Protein AF-A0AAQ0KDY4-F1 (afdb_monomer_lite)

Secondary structure (DSSP, 8-state):
--------------SPPP-TT-----------HHHHHHHHHHHHHTTS--HHHHHHHHHTSPTTPPPHHHHHHHHHHHHHHHHHHHHHHHHHHHHHHHHHTT---TTHHHHHHHHHHHHHHHHHHHHHHHHT-

Structure (mmCIF, N/CA/C/O backbone):
data_AF-A0AAQ0KDY4-F1
#
_entry.id   AF-A0AAQ0KDY4-F1
#
loop_
_atom_site.group_PDB
_atom_site.id
_atom_site.type_symbol
_atom_site.label_atom_id
_atom_site.label_alt_id
_atom_site.label_comp_id
_atom_site.label_asym_id
_atom_site.label_entity_id
_atom_site.label_seq_id
_atom_site.pdbx_PDB_ins_code
_atom_site.Cartn_x
_atom_site.Cartn_y
_atom_site.Cartn_z
_atom_site.occupancy
_atom_site.B_iso_or_equiv
_atom_site.auth_seq_id
_atom_site.auth_comp_id
_atom_site.auth_asym_id
_atom_site.auth_atom_id
_atom_site.pdbx_PDB_model_num
ATOM 1 N N . MET A 1 1 ? -27.744 -21.473 12.958 1.00 36.38 1 MET A N 1
ATOM 2 C CA . MET A 1 1 ? -27.207 -21.643 11.593 1.00 36.38 1 MET A CA 1
ATOM 3 C C . MET A 1 1 ? -26.246 -20.492 11.367 1.00 36.38 1 MET A C 1
ATOM 5 O O . MET A 1 1 ? -26.696 -19.362 11.273 1.00 36.38 1 MET A O 1
ATOM 9 N N . SER A 1 2 ? -24.944 -20.757 11.456 1.00 34.50 2 SER A N 1
ATOM 10 C CA . SER A 1 2 ? -23.903 -19.725 11.433 1.00 34.50 2 SER A CA 1
ATOM 11 C C . SER A 1 2 ? -23.290 -19.679 10.039 1.00 34.50 2 SER A C 1
ATOM 13 O O . SER A 1 2 ? -22.547 -20.585 9.668 1.00 34.50 2 SER A O 1
ATOM 15 N N . GLU A 1 3 ? -23.622 -18.655 9.259 1.00 33.97 3 GLU A N 1
ATOM 16 C CA . GLU A 1 3 ? -22.992 -18.415 7.962 1.00 33.97 3 GLU A CA 1
ATOM 17 C C . GLU A 1 3 ? -21.601 -17.810 8.171 1.00 33.97 3 GLU A C 1
ATOM 19 O O . GLU A 1 3 ? -21.436 -16.664 8.588 1.00 33.97 3 GLU A O 1
ATOM 24 N N . GLN A 1 4 ? -20.574 -18.613 7.897 1.00 37.88 4 GLN A N 1
ATOM 25 C CA . GLN A 1 4 ? -19.207 -18.132 7.752 1.00 37.88 4 GLN A CA 1
ATOM 26 C C . GLN A 1 4 ? -19.095 -17.386 6.421 1.00 37.88 4 GLN A C 1
ATOM 28 O O . GLN A 1 4 ? -19.112 -17.990 5.349 1.00 37.88 4 GLN A O 1
ATOM 33 N N . VAL A 1 5 ? -18.957 -16.063 6.494 1.00 37.75 5 VAL A N 1
ATOM 34 C CA . VAL A 1 5 ? -18.610 -15.224 5.345 1.00 37.75 5 VAL A CA 1
ATOM 35 C C . VAL A 1 5 ? -17.193 -15.593 4.911 1.00 37.75 5 VAL A C 1
ATOM 37 O O . VAL A 1 5 ? -16.207 -15.258 5.571 1.00 37.75 5 VAL A O 1
ATOM 40 N N . GLY A 1 6 ? -17.100 -16.340 3.811 1.00 34.78 6 GLY A N 1
ATOM 41 C CA . GLY A 1 6 ? -15.840 -16.769 3.222 1.00 34.78 6 GLY A CA 1
ATOM 42 C C . GLY A 1 6 ? -14.946 -15.571 2.918 1.00 34.78 6 GLY A C 1
ATOM 43 O O . GLY A 1 6 ? -15.288 -14.697 2.121 1.00 34.78 6 GLY A O 1
ATOM 44 N N . THR A 1 7 ? -13.773 -15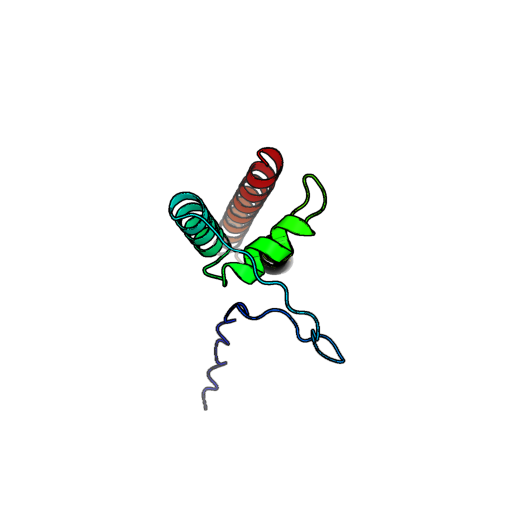.535 3.545 1.00 39.91 7 THR A N 1
ATOM 45 C CA . THR A 1 7 ? -12.732 -14.563 3.228 1.00 39.91 7 THR A CA 1
ATOM 46 C C . THR A 1 7 ? -12.174 -14.898 1.848 1.00 39.91 7 THR A C 1
ATOM 48 O O . THR A 1 7 ? -11.309 -15.759 1.680 1.00 39.91 7 THR A O 1
ATOM 51 N N . ALA A 1 8 ? -12.696 -14.234 0.816 1.00 43.38 8 ALA A N 1
ATOM 52 C CA . ALA A 1 8 ? -12.116 -14.289 -0.515 1.00 43.38 8 ALA A CA 1
ATOM 53 C C . ALA A 1 8 ? -10.707 -13.685 -0.442 1.00 43.38 8 ALA A C 1
ATOM 55 O O . ALA A 1 8 ? -10.518 -12.471 -0.532 1.00 43.38 8 ALA A O 1
ATOM 56 N N . ARG A 1 9 ? -9.698 -14.540 -0.241 1.00 45.88 9 ARG A N 1
ATOM 57 C CA . ARG A 1 9 ? -8.293 -14.190 -0.443 1.00 45.88 9 ARG A CA 1
ATOM 58 C C . ARG A 1 9 ? -8.176 -13.694 -1.877 1.00 45.88 9 ARG A C 1
ATOM 60 O O . ARG A 1 9 ? -8.203 -14.492 -2.814 1.00 45.88 9 ARG A O 1
ATOM 67 N N . SER A 1 10 ? -8.076 -12.378 -2.042 1.00 46.34 10 SER A N 1
ATOM 68 C CA . SER A 1 10 ? -7.715 -11.742 -3.302 1.00 46.34 10 SER A CA 1
ATOM 69 C C . SER A 1 10 ? -6.353 -12.293 -3.715 1.00 46.34 10 SER A C 1
ATOM 71 O O . SER A 1 10 ? -5.309 -11.826 -3.265 1.00 46.34 10 SER A O 1
ATOM 73 N N . ARG A 1 11 ? -6.348 -13.356 -4.526 1.00 53.03 11 ARG A N 1
ATOM 74 C CA . ARG A 1 11 ? -5.164 -13.745 -5.284 1.00 53.03 11 ARG A CA 1
ATOM 75 C C . ARG A 1 11 ? -4.958 -12.605 -6.264 1.00 53.03 11 ARG A C 1
ATOM 77 O O . ARG A 1 11 ? -5.638 -12.559 -7.289 1.00 53.03 11 ARG A O 1
ATOM 84 N N . SER A 1 12 ? -4.073 -11.672 -5.915 1.00 56.22 12 SER A N 1
ATOM 85 C CA . SER A 1 12 ? -3.600 -10.635 -6.825 1.00 56.22 12 SER A CA 1
ATOM 86 C C . SER A 1 12 ? -3.305 -11.307 -8.165 1.00 56.22 12 SER A C 1
ATOM 88 O O . SER A 1 12 ? -2.555 -12.285 -8.266 1.00 56.22 12 SER A O 1
ATOM 90 N N . ARG A 1 13 ? -4.053 -10.903 -9.193 1.00 55.78 13 ARG A N 1
ATOM 91 C CA . ARG A 1 13 ? -4.073 -11.624 -10.461 1.00 55.78 13 ARG A CA 1
ATOM 92 C C . ARG A 1 13 ? -2.715 -11.401 -11.127 1.00 55.78 13 ARG A C 1
ATOM 94 O O . ARG A 1 13 ? -2.473 -10.367 -11.739 1.00 55.78 13 ARG A O 1
ATOM 101 N N . ARG A 1 14 ? -1.820 -12.389 -11.014 1.00 58.66 14 ARG A N 1
ATOM 102 C CA . ARG A 1 14 ? -0.488 -12.370 -11.654 1.00 58.66 14 ARG A CA 1
ATOM 103 C C . ARG A 1 14 ? -0.572 -12.277 -13.181 1.00 58.66 14 ARG A C 1
ATOM 105 O O . ARG A 1 14 ? 0.370 -11.841 -13.840 1.00 58.66 14 ARG A O 1
ATOM 112 N N . ARG A 1 15 ? -1.719 -12.650 -13.762 1.00 63.12 15 ARG A N 1
ATOM 113 C CA . ARG A 1 15 ? -2.002 -12.548 -15.198 1.00 63.12 15 ARG A CA 1
ATOM 114 C C . ARG A 1 15 ? -2.478 -11.136 -15.552 1.00 63.12 15 ARG A C 1
ATOM 116 O O . ARG A 1 15 ? -3.303 -10.575 -14.837 1.00 63.12 15 ARG A O 1
ATOM 123 N N . ARG A 1 16 ? -1.962 -10.576 -16.653 1.00 70.00 16 ARG A N 1
ATOM 124 C CA . ARG A 1 16 ? -2.435 -9.292 -17.200 1.00 70.00 16 ARG A CA 1
ATOM 125 C C . ARG A 1 16 ? -3.923 -9.365 -17.524 1.00 70.00 16 ARG A C 1
ATOM 127 O O . ARG A 1 16 ? -4.436 -10.448 -17.807 1.00 70.00 16 ARG A O 1
ATOM 134 N N . GLU A 1 17 ? -4.574 -8.208 -17.530 1.00 74.25 17 GLU A N 1
ATOM 135 C CA . GLU A 1 17 ? -5.938 -8.098 -18.036 1.00 74.25 17 GLU A CA 1
ATOM 136 C C . GLU A 1 17 ? -6.013 -8.574 -19.487 1.00 74.25 17 GLU A C 1
ATOM 138 O O . GLU A 1 17 ? -5.075 -8.396 -20.284 1.00 74.25 17 GLU A O 1
ATOM 143 N N . ASN A 1 18 ? -7.130 -9.234 -19.785 1.00 79.69 18 ASN A N 1
ATOM 144 C CA . ASN A 1 18 ? -7.459 -9.675 -21.127 1.00 79.69 18 ASN A CA 1
ATOM 145 C C . ASN A 1 18 ? -7.809 -8.445 -21.963 1.00 79.69 18 ASN A C 1
ATOM 147 O O . ASN A 1 18 ? -8.525 -7.563 -21.499 1.00 79.69 18 ASN A O 1
ATOM 151 N N . VAL A 1 19 ? -7.321 -8.413 -23.198 1.00 82.81 19 VAL A N 1
ATOM 152 C CA . VAL A 1 19 ? -7.650 -7.359 -24.160 1.00 82.81 19 VAL A CA 1
ATOM 153 C C . VAL A 1 19 ? -8.634 -7.950 -25.173 1.00 82.81 19 VAL A C 1
ATOM 155 O O . VAL A 1 19 ? -8.385 -9.071 -25.634 1.00 82.81 19 VAL A O 1
ATOM 158 N N . PRO A 1 20 ? -9.743 -7.263 -25.509 1.00 81.38 20 PRO A N 1
ATOM 159 C CA . PRO A 1 20 ? -10.621 -7.674 -26.603 1.00 81.38 20 PRO A CA 1
ATOM 160 C C . PRO A 1 20 ? -9.817 -7.874 -27.895 1.00 81.38 20 PRO A C 1
ATOM 162 O O . PRO A 1 20 ? -9.012 -7.022 -28.254 1.00 81.38 20 PRO A O 1
ATOM 165 N N . GLY A 1 21 ? -9.984 -9.019 -28.560 1.00 86.94 21 GLY A N 1
ATOM 166 C CA . GLY A 1 21 ? -9.177 -9.387 -29.736 1.00 86.94 21 GLY A CA 1
ATOM 167 C C . GLY A 1 21 ? -7.785 -9.967 -29.428 1.00 86.94 21 GLY A C 1
ATOM 168 O O . GLY A 1 21 ? -7.104 -10.429 -30.337 1.00 86.94 21 GLY A O 1
ATOM 169 N N . GLY A 1 22 ? -7.372 -10.027 -28.158 1.00 87.19 22 GLY A N 1
ATOM 170 C CA . GLY A 1 22 ? -6.104 -10.628 -27.741 1.00 87.19 22 GLY A CA 1
ATOM 171 C C . GLY A 1 22 ? -4.872 -9.767 -28.043 1.00 87.19 22 GLY A C 1
ATOM 172 O O . GLY A 1 22 ? -4.964 -8.570 -28.294 1.00 87.19 22 GLY A O 1
ATOM 173 N N . ARG A 1 23 ? -3.684 -10.378 -27.955 1.00 86.19 23 ARG A N 1
ATOM 174 C CA . ARG A 1 23 ? -2.401 -9.756 -28.326 1.00 86.19 23 ARG A CA 1
ATOM 175 C C . ARG A 1 23 ? -1.772 -10.600 -29.440 1.00 86.19 23 ARG A C 1
ATOM 177 O O . ARG A 1 23 ? -1.156 -11.609 -29.109 1.00 86.19 23 ARG A O 1
ATOM 184 N N . PRO A 1 24 ? -1.972 -10.250 -30.724 1.00 90.19 24 PRO A N 1
ATOM 185 C CA . PRO A 1 24 ? -1.538 -11.090 -31.844 1.00 90.19 24 PRO A CA 1
ATOM 186 C C . PRO A 1 24 ? -0.044 -10.958 -32.171 1.00 90.19 24 PRO A C 1
ATOM 188 O O . PRO A 1 24 ? 0.498 -11.795 -32.883 1.00 90.19 24 PRO A O 1
ATOM 191 N N . HIS A 1 25 ? 0.624 -9.911 -31.682 1.00 88.69 25 HIS A N 1
ATOM 192 C CA . HIS A 1 25 ? 2.028 -9.643 -31.989 1.00 88.69 25 HIS A CA 1
ATOM 193 C C . HIS A 1 25 ? 2.967 -10.325 -30.990 1.00 88.69 25 HIS A C 1
ATOM 195 O O . HIS A 1 25 ? 2.781 -10.211 -29.776 1.00 88.69 25 HIS A O 1
ATOM 201 N N . GLU A 1 26 ? 4.004 -10.980 -31.512 1.00 90.25 26 GLU A N 1
ATOM 202 C CA . GLU A 1 26 ? 5.066 -11.622 -30.740 1.00 90.25 26 GLU A CA 1
ATOM 203 C C . GLU A 1 26 ? 6.432 -11.065 -31.159 1.00 90.25 26 GLU A C 1
ATOM 205 O O . GLU A 1 26 ? 6.727 -10.922 -32.345 1.00 90.25 26 GLU A O 1
ATOM 210 N N . HIS A 1 27 ? 7.278 -10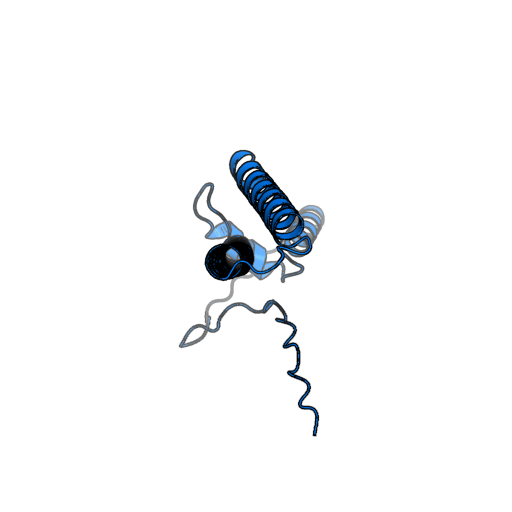.773 -30.170 1.00 88.69 27 HIS A N 1
ATOM 211 C CA . HIS A 1 27 ? 8.664 -10.362 -30.373 1.00 88.69 27 HIS A CA 1
ATOM 212 C C . HIS A 1 27 ? 9.581 -11.299 -29.589 1.00 88.69 27 HIS A C 1
ATOM 214 O O . HIS A 1 27 ? 9.346 -11.557 -28.408 1.00 88.69 27 HIS A O 1
ATOM 220 N N . ARG A 1 28 ? 10.646 -11.788 -30.233 1.00 93.12 28 ARG A N 1
ATOM 221 C CA . ARG A 1 28 ? 11.658 -12.636 -29.593 1.00 93.12 28 ARG A CA 1
ATOM 222 C C . ARG A 1 28 ? 12.853 -11.783 -29.174 1.00 93.12 28 ARG A C 1
ATOM 224 O O . ARG A 1 28 ? 13.512 -11.199 -30.028 1.00 93.12 28 ARG A O 1
ATOM 231 N N . VAL A 1 29 ? 13.143 -11.760 -27.877 1.00 90.50 29 VAL A N 1
ATOM 232 C CA . VAL A 1 29 ? 14.308 -11.079 -27.294 1.00 90.50 29 VAL A CA 1
ATOM 233 C C . VAL A 1 29 ? 15.313 -12.142 -26.860 1.00 90.50 29 VAL A C 1
ATOM 235 O O . VAL A 1 29 ? 14.929 -13.116 -26.216 1.00 90.50 29 VAL A O 1
ATOM 238 N N . LYS A 1 30 ? 16.579 -11.986 -27.252 1.00 94.12 30 LYS A N 1
ATOM 239 C CA . LYS A 1 30 ? 17.682 -12.841 -26.796 1.00 94.12 30 LYS A CA 1
ATOM 240 C C . LYS A 1 30 ? 18.453 -12.085 -25.723 1.00 94.12 30 LYS A C 1
ATOM 242 O O . LYS A 1 30 ? 18.748 -10.913 -25.930 1.00 94.12 30 LYS A O 1
ATOM 247 N N . LEU A 1 31 ? 18.751 -12.759 -24.621 1.00 94.31 31 LEU A N 1
ATOM 248 C CA . LEU A 1 31 ? 19.474 -12.213 -23.480 1.00 94.31 31 LEU A CA 1
ATOM 249 C C . LEU A 1 31 ? 20.755 -13.026 -23.289 1.00 94.31 31 LEU A C 1
ATOM 251 O O . LEU A 1 31 ? 20.766 -14.235 -23.532 1.00 94.31 31 LEU A O 1
ATOM 255 N N . SER A 1 32 ? 21.826 -12.352 -22.895 1.00 96.38 32 SER A N 1
ATOM 256 C CA . SER A 1 32 ? 22.993 -12.989 -22.287 1.00 96.38 32 SER A CA 1
ATOM 257 C C . SER A 1 32 ? 22.654 -13.507 -20.886 1.00 96.38 32 SER A C 1
ATOM 259 O O . SER A 1 32 ? 21.645 -13.112 -20.296 1.00 96.38 32 SER A O 1
ATOM 261 N N . ASP A 1 33 ? 23.513 -14.355 -20.322 1.00 96.94 33 ASP A N 1
ATOM 262 C CA . ASP A 1 33 ? 23.301 -14.926 -18.985 1.00 96.94 33 ASP A CA 1
ATOM 263 C C . ASP A 1 33 ? 23.172 -13.842 -17.898 1.00 96.94 33 ASP A C 1
ATOM 265 O O . ASP A 1 33 ? 22.335 -13.942 -16.997 1.00 96.94 33 ASP A O 1
ATOM 269 N N . GLU A 1 34 ? 23.958 -12.765 -18.002 1.00 95.38 34 GLU A N 1
ATOM 270 C CA . GLU A 1 34 ? 23.885 -11.635 -17.070 1.00 95.38 34 GLU A CA 1
ATOM 271 C C . GLU A 1 34 ? 22.561 -10.871 -17.185 1.00 95.38 34 GLU A C 1
ATOM 273 O O . GLU A 1 34 ? 21.974 -10.467 -16.178 1.00 95.38 34 GLU A O 1
ATOM 278 N N . GLU A 1 35 ? 22.079 -10.657 -18.408 1.00 94.06 35 GLU A N 1
ATOM 279 C CA . GLU A 1 35 ? 20.813 -9.966 -18.652 1.00 94.06 35 GLU A CA 1
ATOM 280 C C . GLU A 1 35 ? 19.618 -10.809 -18.200 1.00 94.06 35 GLU A C 1
ATOM 282 O O . GLU A 1 35 ? 18.680 -10.265 -17.615 1.00 94.06 35 GLU A O 1
ATOM 287 N N . GLU A 1 36 ? 19.670 -12.127 -18.404 1.00 94.50 36 GLU A N 1
ATOM 288 C CA . GLU A 1 36 ? 18.658 -13.070 -17.921 1.00 94.50 36 GLU A CA 1
ATOM 289 C C . GLU A 1 36 ? 18.573 -13.038 -16.390 1.00 94.50 36 GLU A C 1
ATOM 291 O O . GLU A 1 36 ? 17.482 -12.902 -15.833 1.00 94.50 36 GLU A O 1
ATOM 296 N N . ALA A 1 37 ? 19.714 -13.065 -15.693 1.00 94.62 37 ALA A N 1
ATOM 297 C CA . ALA A 1 37 ? 19.745 -12.968 -14.236 1.00 94.62 37 ALA A CA 1
ATOM 298 C C . ALA A 1 37 ? 19.107 -11.659 -13.736 1.00 94.62 37 ALA A C 1
ATOM 300 O O . ALA A 1 37 ? 18.267 -11.675 -12.831 1.00 94.62 37 ALA A O 1
ATOM 301 N N . ARG A 1 38 ? 19.435 -10.520 -14.363 1.00 92.88 38 ARG A N 1
ATOM 302 C CA . ARG A 1 38 ? 18.812 -9.225 -14.033 1.00 92.88 38 ARG A CA 1
ATOM 303 C C . ARG A 1 38 ? 17.309 -9.241 -14.303 1.00 92.88 38 ARG A C 1
ATOM 305 O O . ARG A 1 38 ? 16.530 -8.749 -13.488 1.00 92.88 38 ARG A O 1
ATOM 312 N N . ALA A 1 39 ? 16.884 -9.822 -15.422 1.00 91.56 39 ALA A N 1
ATOM 313 C CA . ALA A 1 39 ? 15.478 -9.932 -15.781 1.00 91.56 39 ALA A CA 1
ATOM 314 C C . ALA A 1 39 ? 14.687 -10.805 -14.794 1.00 91.56 39 ALA A C 1
ATOM 316 O O . ALA A 1 39 ? 13.565 -10.444 -14.430 1.00 91.56 39 ALA A O 1
ATOM 317 N N . MET A 1 40 ? 15.278 -11.903 -14.313 1.00 93.12 40 MET A N 1
ATOM 318 C CA . MET A 1 40 ? 14.698 -12.750 -13.267 1.00 93.12 40 MET A CA 1
ATOM 319 C C . MET A 1 40 ? 14.528 -12.000 -11.945 1.00 93.12 40 MET A C 1
ATOM 321 O O . MET A 1 40 ? 13.461 -12.081 -11.336 1.00 93.12 40 MET A O 1
ATOM 325 N N . VAL A 1 41 ? 15.539 -11.235 -11.520 1.00 92.25 41 VAL A N 1
ATOM 326 C CA . VAL A 1 41 ? 15.452 -10.419 -10.298 1.00 92.25 41 VAL A CA 1
ATOM 327 C C . VAL A 1 41 ? 14.325 -9.394 -10.422 1.00 92.25 41 VAL A C 1
ATOM 329 O O . VAL A 1 41 ? 13.428 -9.374 -9.581 1.00 92.25 41 VAL A O 1
ATOM 332 N N . MET A 1 42 ? 14.279 -8.632 -11.519 1.00 87.81 42 MET A N 1
ATOM 333 C CA . MET A 1 42 ? 13.212 -7.646 -11.736 1.00 87.81 42 MET A CA 1
ATOM 334 C C . MET A 1 42 ? 11.814 -8.287 -11.787 1.00 87.81 42 MET A C 1
ATOM 336 O O . MET A 1 42 ? 10.834 -7.711 -11.315 1.00 87.81 42 MET A O 1
ATOM 340 N N . ALA A 1 43 ? 11.701 -9.484 -12.367 1.00 88.75 43 ALA A N 1
ATOM 341 C CA . ALA A 1 43 ? 10.469 -10.268 -12.403 1.00 88.75 43 ALA A CA 1
ATOM 342 C C . ALA A 1 43 ? 9.997 -10.706 -11.013 1.00 88.75 43 ALA A C 1
ATOM 344 O O . ALA A 1 43 ? 8.796 -10.649 -10.719 1.00 88.75 43 ALA A O 1
ATOM 345 N N . GLN A 1 44 ? 10.937 -11.100 -10.157 1.00 88.31 44 GLN A N 1
ATOM 346 C CA . GLN A 1 44 ? 10.663 -11.467 -8.778 1.00 88.31 44 GLN A CA 1
ATOM 347 C C . GLN A 1 44 ? 10.234 -10.251 -7.947 1.00 88.31 44 GLN A C 1
ATOM 349 O O . GLN A 1 44 ? 9.220 -10.327 -7.252 1.00 88.31 44 GLN A O 1
ATOM 354 N N . GLU A 1 45 ? 10.944 -9.128 -8.072 1.00 84.12 45 GLU A N 1
ATOM 355 C CA . GLU A 1 45 ? 10.632 -7.863 -7.390 1.00 84.12 45 GLU A CA 1
ATOM 356 C C . GLU A 1 45 ? 9.253 -7.316 -7.777 1.00 84.12 45 GLU A C 1
ATOM 358 O O . GLU A 1 45 ? 8.510 -6.849 -6.920 1.00 84.12 45 GLU A O 1
ATOM 363 N N . ALA A 1 46 ? 8.846 -7.464 -9.042 1.00 80.56 46 ALA A N 1
ATOM 364 C CA . ALA A 1 46 ? 7.523 -7.067 -9.534 1.00 80.56 46 ALA A CA 1
ATOM 365 C C . ALA A 1 46 ? 6.385 -8.044 -9.142 1.00 80.56 46 ALA A C 1
ATOM 367 O O . ALA A 1 46 ? 5.377 -8.162 -9.848 1.00 80.56 46 ALA A O 1
ATOM 368 N N . GLY A 1 47 ? 6.541 -8.786 -8.041 1.00 81.94 47 GLY A N 1
ATOM 369 C CA . GLY A 1 47 ? 5.526 -9.698 -7.506 1.00 81.94 47 GLY A CA 1
ATOM 370 C C . GLY A 1 47 ? 5.536 -11.106 -8.114 1.00 81.94 47 GLY A C 1
ATOM 371 O O . GLY A 1 47 ? 4.498 -11.782 -8.134 1.00 81.94 47 GLY A O 1
ATOM 372 N N . GLY A 1 48 ? 6.687 -11.559 -8.620 1.00 84.12 48 GLY A N 1
ATOM 373 C CA . GLY A 1 48 ? 6.849 -12.891 -9.215 1.00 84.12 48 GLY A CA 1
ATOM 374 C C . GLY A 1 48 ? 6.062 -13.054 -10.516 1.00 84.12 48 GLY A C 1
ATOM 375 O O . GLY A 1 48 ? 5.329 -14.032 -10.703 1.00 84.12 48 GLY A O 1
ATOM 376 N N . VAL A 1 49 ? 6.143 -12.053 -11.393 1.00 85.06 49 VAL A N 1
ATOM 377 C CA . VAL A 1 4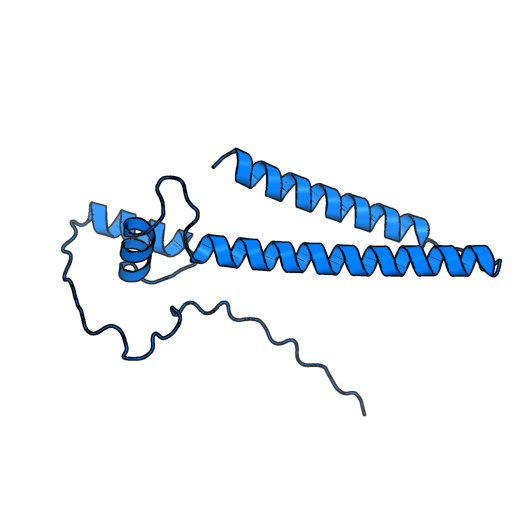9 ? 5.534 -12.085 -12.729 1.00 85.06 49 VAL A CA 1
ATOM 378 C C . VAL A 1 49 ? 6.507 -12.666 -13.761 1.00 85.06 49 VAL A C 1
ATOM 380 O O . VAL A 1 49 ? 7.668 -12.903 -13.479 1.00 85.06 49 VAL A O 1
ATOM 383 N N . THR A 1 50 ? 6.050 -12.926 -14.985 1.00 89.75 50 THR A N 1
ATOM 384 C CA . THR A 1 50 ? 6.927 -13.422 -16.062 1.00 89.75 50 THR A CA 1
ATOM 385 C C . THR A 1 50 ? 7.895 -12.337 -16.555 1.00 89.75 50 THR A C 1
ATOM 387 O O . THR A 1 50 ? 7.474 -11.187 -16.692 1.00 89.75 50 THR A O 1
ATOM 390 N N . ILE A 1 51 ? 9.110 -12.706 -16.975 1.00 90.31 51 ILE A N 1
ATOM 391 C CA . ILE A 1 51 ? 10.114 -11.783 -17.551 1.00 90.31 51 ILE A CA 1
ATOM 392 C C . ILE A 1 51 ? 9.536 -10.925 -18.686 1.00 90.31 51 ILE A C 1
ATOM 394 O O . ILE A 1 51 ? 9.593 -9.699 -18.627 1.00 90.31 51 ILE A O 1
ATOM 398 N N . ALA A 1 52 ? 8.864 -11.538 -19.668 1.00 89.12 52 ALA A N 1
ATOM 399 C CA . ALA A 1 52 ? 8.251 -10.814 -20.789 1.00 89.12 52 ALA A CA 1
ATOM 400 C C . ALA A 1 52 ? 7.256 -9.727 -20.336 1.00 89.12 52 ALA A C 1
ATOM 402 O O . ALA A 1 52 ? 7.110 -8.679 -20.966 1.00 89.12 52 ALA A O 1
ATOM 403 N N . ARG A 1 53 ? 6.576 -9.955 -19.207 1.00 86.31 53 ARG A N 1
ATOM 404 C CA . ARG A 1 53 ? 5.664 -8.974 -18.621 1.00 86.31 53 ARG A CA 1
ATOM 405 C C . ARG A 1 53 ? 6.422 -7.805 -18.004 1.00 86.31 53 ARG A C 1
ATOM 407 O O . ARG A 1 53 ? 5.968 -6.680 -18.184 1.00 86.31 53 ARG A O 1
ATOM 414 N N . VAL A 1 54 ? 7.524 -8.047 -17.303 1.00 88.19 54 VAL A N 1
ATOM 415 C CA . VAL A 1 54 ? 8.347 -6.956 -16.769 1.00 88.19 54 VAL A CA 1
ATOM 416 C C . VAL A 1 54 ? 8.949 -6.139 -17.895 1.00 88.19 54 VAL A C 1
ATOM 418 O O . VAL A 1 54 ? 8.817 -4.924 -17.867 1.00 88.19 54 VAL A O 1
ATOM 421 N N . LEU A 1 55 ? 9.506 -6.784 -18.922 1.00 88.25 55 LEU A N 1
ATOM 422 C CA . LEU A 1 55 ? 10.094 -6.083 -20.066 1.00 88.25 55 LEU A CA 1
ATOM 423 C C . LEU A 1 55 ? 9.082 -5.149 -20.735 1.00 88.25 55 LEU A C 1
ATOM 425 O O . LEU A 1 55 ? 9.358 -3.971 -20.926 1.00 88.25 55 LEU A O 1
ATOM 429 N N . VAL A 1 56 ? 7.873 -5.642 -21.014 1.00 87.19 56 VAL A N 1
ATOM 430 C CA . VAL A 1 56 ? 6.822 -4.810 -21.614 1.00 87.19 56 VAL A CA 1
ATOM 431 C C . VAL A 1 56 ? 6.303 -3.749 -20.630 1.00 87.19 56 VAL A C 1
ATOM 433 O O . VAL A 1 56 ? 5.997 -2.644 -21.051 1.00 87.19 56 VAL A O 1
ATOM 436 N N . GLU A 1 57 ? 6.187 -4.037 -19.329 1.00 85.38 57 GLU A N 1
ATOM 437 C CA . GLU A 1 57 ? 5.778 -3.011 -18.347 1.00 85.38 57 GLU A CA 1
ATOM 438 C C . GLU A 1 57 ? 6.816 -1.896 -18.204 1.00 85.38 57 GLU A C 1
ATOM 440 O O . GLU A 1 57 ? 6.422 -0.743 -18.102 1.00 85.38 57 GLU A O 1
ATOM 445 N N . ARG A 1 58 ? 8.111 -2.224 -18.233 1.00 83.12 58 ARG A N 1
ATOM 446 C CA . ARG A 1 58 ? 9.213 -1.260 -18.148 1.00 83.12 58 ARG A CA 1
ATOM 447 C C . ARG A 1 58 ? 9.376 -0.459 -19.440 1.00 83.12 58 ARG A C 1
ATOM 449 O O . ARG A 1 58 ? 9.564 0.744 -19.365 1.00 83.12 58 ARG A O 1
ATOM 456 N N . ALA A 1 59 ? 9.247 -1.096 -20.605 1.00 84.19 59 ALA A N 1
ATOM 457 C CA . ALA A 1 59 ? 9.370 -0.428 -21.904 1.00 84.19 59 ALA A CA 1
ATOM 458 C C . ALA A 1 59 ? 8.252 0.593 -22.177 1.00 84.19 59 ALA A C 1
ATOM 460 O O . ALA A 1 59 ? 8.463 1.549 -22.914 1.00 84.19 59 ALA A O 1
ATOM 461 N N . PHE A 1 60 ? 7.067 0.385 -21.595 1.00 80.69 60 PHE A N 1
ATOM 462 C CA . PHE A 1 60 ? 5.922 1.295 -21.719 1.00 80.69 60 PHE A CA 1
ATOM 463 C C . PHE A 1 60 ? 5.595 2.034 -20.415 1.00 80.69 60 PHE A C 1
ATOM 465 O O . PHE A 1 60 ? 4.531 2.651 -20.315 1.00 80.69 60 PHE A O 1
ATOM 472 N N . ALA A 1 61 ? 6.462 1.958 -19.401 1.00 74.75 61 ALA A N 1
ATOM 473 C CA . ALA A 1 61 ? 6.322 2.810 -18.229 1.00 74.75 61 ALA A CA 1
ATOM 474 C C . ALA A 1 61 ? 6.565 4.268 -18.663 1.00 74.75 61 ALA A C 1
ATOM 476 O O . ALA A 1 61 ? 7.485 4.510 -19.446 1.00 74.75 61 ALA A O 1
ATOM 477 N N . PRO A 1 62 ? 5.764 5.241 -18.191 1.00 62.72 62 PRO A N 1
ATOM 478 C CA . PRO A 1 62 ? 6.099 6.650 -18.373 1.00 62.72 62 PRO A CA 1
ATOM 479 C C . PRO A 1 62 ? 7.493 6.908 -17.786 1.00 62.72 62 PRO A C 1
ATOM 481 O O . PRO A 1 62 ? 7.831 6.302 -16.768 1.00 62.72 62 PRO A O 1
ATOM 484 N N . GLU A 1 63 ? 8.298 7.789 -18.382 1.00 56.72 63 GLU A N 1
ATOM 485 C CA . GLU A 1 63 ? 9.579 8.178 -17.778 1.00 56.72 63 GLU A CA 1
ATOM 486 C C . GLU A 1 63 ? 9.340 8.690 -16.346 1.00 56.72 63 GLU A C 1
ATOM 488 O O . GLU A 1 63 ? 8.555 9.613 -16.132 1.00 56.72 63 GLU A O 1
ATOM 493 N N . GLY A 1 64 ? 9.943 8.024 -15.353 1.00 57.97 64 GLY A N 1
ATOM 494 C CA . GLY A 1 64 ? 9.736 8.314 -13.926 1.00 57.97 64 GLY A CA 1
ATOM 495 C C . GLY A 1 64 ? 8.373 7.897 -13.344 1.00 57.97 64 GLY A C 1
ATOM 496 O O . GLY A 1 64 ? 8.051 8.268 -12.221 1.00 57.97 64 GLY A O 1
ATOM 497 N N . GLY A 1 65 ? 7.545 7.149 -14.082 1.00 57.72 65 GLY A N 1
ATOM 498 C CA . GLY A 1 65 ? 6.199 6.748 -13.664 1.00 57.72 65 GLY A CA 1
ATOM 499 C C . GLY A 1 65 ? 6.104 5.330 -13.092 1.00 57.72 65 GLY A C 1
ATOM 500 O O . GLY A 1 65 ? 6.804 4.414 -13.519 1.00 57.72 65 GLY A O 1
ATOM 501 N N . ALA A 1 66 ? 5.161 5.123 -12.167 1.00 60.38 66 ALA A N 1
ATOM 502 C CA . ALA A 1 66 ? 4.858 3.804 -11.611 1.00 60.38 66 ALA A CA 1
ATOM 503 C C . ALA A 1 66 ? 4.337 2.831 -12.687 1.00 60.38 66 ALA A C 1
ATOM 505 O O . ALA A 1 66 ? 3.440 3.151 -13.476 1.00 60.38 66 ALA A O 1
ATOM 506 N N . THR A 1 67 ? 4.847 1.601 -12.679 1.00 69.56 67 THR A N 1
ATOM 507 C CA . THR A 1 67 ? 4.359 0.503 -13.517 1.00 69.56 67 THR A CA 1
ATOM 508 C C . THR A 1 67 ? 2.898 0.167 -13.194 1.00 69.56 67 THR A C 1
ATOM 510 O O . THR A 1 67 ? 2.358 0.468 -12.127 1.00 69.56 67 THR A O 1
ATOM 513 N N . SER A 1 68 ? 2.217 -0.532 -14.109 1.00 68.44 68 SER A N 1
ATOM 514 C CA . SER A 1 68 ? 0.827 -0.968 -13.886 1.00 68.44 68 SER A CA 1
ATOM 515 C C . SER A 1 68 ? 0.654 -1.845 -12.639 1.00 68.44 68 SER A C 1
ATOM 517 O O . SER A 1 68 ? -0.441 -1.917 -12.080 1.00 68.44 68 SER A O 1
ATOM 519 N N . THR A 1 69 ? 1.698 -2.574 -12.241 1.00 69.50 69 THR A N 1
ATOM 520 C CA . THR A 1 69 ? 1.691 -3.432 -11.050 1.00 69.50 69 THR A CA 1
ATOM 521 C C . THR A 1 69 ? 1.784 -2.598 -9.784 1.00 69.50 69 THR A C 1
ATOM 523 O O . THR A 1 69 ? 0.885 -2.702 -8.951 1.00 69.50 69 THR A O 1
ATOM 526 N N . GLU A 1 70 ? 2.733 -1.670 -9.729 1.00 71.50 70 GLU A N 1
ATOM 527 C CA . GLU A 1 70 ? 2.867 -0.716 -8.625 1.00 71.50 70 GLU A CA 1
ATOM 528 C C . GLU A 1 70 ? 1.593 0.117 -8.449 1.00 71.50 70 GLU A C 1
ATOM 530 O O . GLU A 1 70 ? 1.057 0.222 -7.350 1.00 71.50 70 GLU A O 1
ATOM 535 N N . ARG A 1 71 ? 0.995 0.607 -9.544 1.00 72.94 71 ARG A N 1
ATOM 536 C CA . ARG A 1 71 ? -0.274 1.351 -9.484 1.00 72.94 71 ARG A CA 1
ATOM 537 C C . ARG A 1 71 ? -1.408 0.551 -8.832 1.00 72.94 71 ARG A C 1
ATOM 539 O O . ARG A 1 71 ? -2.222 1.122 -8.108 1.00 72.94 71 ARG A O 1
ATOM 546 N N . ARG A 1 72 ? -1.497 -0.761 -9.083 1.00 74.88 72 ARG A N 1
ATOM 547 C CA . ARG A 1 72 ? -2.519 -1.619 -8.455 1.00 74.88 72 ARG A CA 1
ATOM 548 C C . ARG A 1 72 ? -2.256 -1.830 -6.971 1.00 74.88 72 ARG A C 1
ATOM 550 O O . ARG A 1 72 ? -3.213 -1.855 -6.202 1.00 74.88 72 ARG A O 1
ATOM 557 N N . GLU A 1 73 ? -0.997 -1.985 -6.582 1.00 80.00 73 GLU A N 1
ATOM 558 C CA . GLU A 1 73 ? -0.603 -2.118 -5.178 1.00 80.00 73 GLU A CA 1
ATOM 559 C C . GLU A 1 73 ? -0.906 -0.831 -4.406 1.00 80.00 73 GLU A C 1
ATOM 561 O O . GLU A 1 73 ? -1.570 -0.892 -3.372 1.00 80.00 73 GLU A O 1
ATOM 566 N N . TYR A 1 74 ? -0.585 0.335 -4.975 1.00 79.94 74 TYR A N 1
ATOM 567 C CA . TYR A 1 74 ? -0.951 1.628 -4.393 1.00 79.94 74 TYR A CA 1
ATOM 568 C C . TYR A 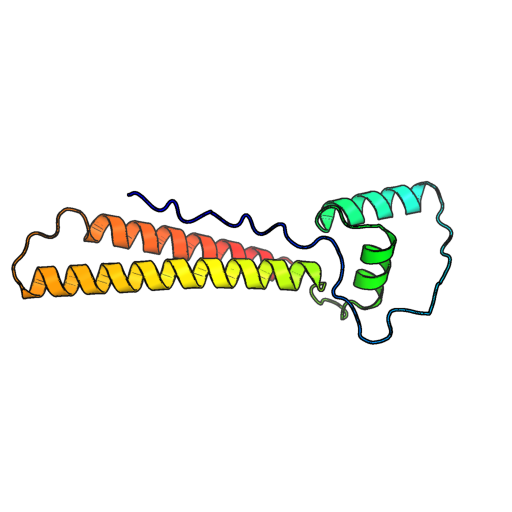1 74 ? -2.458 1.797 -4.227 1.00 79.94 74 TYR A C 1
ATOM 570 O O . TYR A 1 74 ? -2.926 2.190 -3.160 1.00 79.94 74 TYR A O 1
ATOM 578 N N . LEU A 1 75 ? -3.249 1.455 -5.247 1.00 79.94 75 LEU A N 1
ATOM 579 C CA . LEU A 1 75 ? -4.709 1.511 -5.138 1.00 79.94 75 LEU A CA 1
ATOM 580 C C . LEU A 1 75 ? -5.240 0.567 -4.050 1.00 79.94 75 LEU A C 1
ATOM 582 O O . LEU A 1 75 ? -6.159 0.935 -3.318 1.00 79.94 75 LEU A O 1
ATOM 586 N N . ALA A 1 76 ? -4.673 -0.635 -3.922 1.00 84.00 76 ALA A N 1
ATOM 587 C CA . ALA A 1 76 ? -5.056 -1.573 -2.872 1.00 84.00 76 ALA A CA 1
ATOM 588 C C . ALA A 1 76 ? -4.765 -1.012 -1.470 1.00 84.00 76 ALA A C 1
ATOM 590 O O . ALA A 1 76 ? -5.613 -1.148 -0.579 1.00 84.00 76 ALA A O 1
ATOM 591 N N . GLU A 1 77 ? -3.624 -0.342 -1.295 1.00 84.88 77 GLU A N 1
ATOM 592 C CA . GLU A 1 77 ? -3.253 0.289 -0.028 1.00 84.88 77 GLU A CA 1
ATOM 593 C C . GLU A 1 77 ? -4.147 1.490 0.297 1.00 84.88 77 GLU A C 1
ATOM 595 O O . GLU A 1 77 ? -4.684 1.580 1.400 1.00 84.88 77 GLU A O 1
ATOM 600 N N . LEU A 1 78 ? -4.452 2.339 -0.689 1.00 85.50 78 LEU A N 1
ATOM 601 C CA . LEU A 1 78 ? -5.419 3.430 -0.528 1.00 85.50 78 LEU A CA 1
ATOM 602 C C . LEU A 1 78 ? -6.806 2.914 -0.117 1.00 85.50 78 LEU A C 1
ATOM 604 O O . LEU A 1 78 ? -7.453 3.486 0.762 1.00 85.50 78 LEU A O 1
ATOM 608 N N . PHE A 1 79 ? -7.271 1.796 -0.689 1.00 84.25 79 PHE A N 1
ATOM 609 C CA . PHE A 1 79 ? -8.522 1.171 -0.251 1.00 84.25 79 PHE A CA 1
ATOM 610 C C . PHE A 1 79 ? -8.446 0.620 1.177 1.00 84.25 79 PHE A C 1
ATOM 612 O O . PHE A 1 79 ? -9.465 0.620 1.875 1.00 84.25 79 PHE A O 1
ATOM 619 N N . ARG A 1 80 ? -7.280 0.138 1.629 1.00 88.12 80 ARG A N 1
ATOM 620 C CA . ARG A 1 80 ? -7.075 -0.279 3.024 1.00 88.12 80 ARG A CA 1
ATOM 621 C C . ARG A 1 80 ? -7.154 0.924 3.963 1.00 88.12 80 ARG A C 1
ATOM 623 O O . ARG A 1 80 ? -7.968 0.881 4.884 1.00 88.12 80 ARG A O 1
ATOM 630 N N . ILE A 1 81 ? -6.415 1.995 3.676 1.00 88.25 81 ILE A N 1
ATOM 631 C CA . ILE A 1 81 ? -6.437 3.257 4.434 1.00 88.25 81 ILE A CA 1
ATOM 632 C C . ILE A 1 81 ? -7.869 3.803 4.521 1.00 88.25 81 ILE A C 1
ATOM 634 O O . ILE A 1 81 ? -8.356 4.097 5.610 1.00 88.25 81 ILE A O 1
ATOM 638 N N . ARG A 1 82 ? -8.607 3.831 3.401 1.00 85.75 82 ARG A N 1
ATOM 639 C CA . ARG A 1 82 ? -10.013 4.272 3.375 1.00 85.75 82 ARG A CA 1
ATOM 640 C C . ARG A 1 82 ? -10.908 3.466 4.320 1.00 85.75 82 ARG A C 1
ATOM 642 O O . ARG A 1 82 ? -11.783 4.036 4.967 1.00 85.75 82 ARG A O 1
ATOM 649 N N . ARG A 1 83 ? -10.730 2.141 4.390 1.00 87.00 83 ARG A N 1
ATOM 650 C CA . ARG A 1 83 ? -11.514 1.279 5.295 1.00 87.00 83 ARG A CA 1
ATOM 651 C C . ARG A 1 83 ? -11.206 1.569 6.762 1.00 87.00 83 ARG A C 1
ATOM 653 O O . ARG A 1 83 ? -12.140 1.648 7.554 1.00 87.00 83 ARG A O 1
ATOM 660 N N . LEU A 1 84 ? -9.931 1.753 7.104 1.00 88.50 84 LEU A N 1
ATOM 661 C CA . LEU A 1 84 ? -9.516 2.117 8.461 1.00 88.50 84 LEU A CA 1
ATOM 662 C C . LEU A 1 84 ? -10.067 3.488 8.862 1.00 88.50 84 LEU A C 1
ATOM 664 O O . LEU A 1 84 ? -10.578 3.644 9.968 1.00 88.50 84 LEU A O 1
ATOM 668 N N . LEU A 1 85 ? -10.046 4.463 7.952 1.00 87.00 85 LEU A N 1
ATOM 669 C CA . LEU A 1 85 ? -10.630 5.777 8.204 1.00 87.00 85 LEU A CA 1
ATOM 670 C C . LEU A 1 85 ? -12.138 5.686 8.476 1.00 87.00 85 LEU A C 1
ATOM 672 O O . LEU A 1 85 ? -12.614 6.239 9.462 1.00 87.00 85 LEU A O 1
ATOM 676 N N . ALA A 1 86 ? -12.883 4.932 7.661 1.00 82.56 86 ALA A N 1
ATOM 677 C CA . ALA A 1 86 ? -14.318 4.733 7.870 1.00 82.56 86 ALA A CA 1
ATOM 678 C C . ALA A 1 86 ? -14.630 4.067 9.225 1.00 82.56 86 ALA A C 1
ATOM 680 O O . ALA A 1 86 ? -15.581 4.461 9.901 1.00 82.56 86 ALA A O 1
ATOM 681 N N . ALA A 1 87 ? -13.820 3.089 9.646 1.00 85.44 87 ALA A N 1
ATOM 682 C CA . ALA A 1 87 ? -13.950 2.467 10.963 1.00 85.44 87 ALA A CA 1
ATOM 683 C C . ALA A 1 87 ? -13.717 3.481 12.097 1.00 85.44 87 ALA A C 1
ATOM 685 O O . ALA A 1 87 ? -14.524 3.561 13.020 1.00 85.44 87 ALA A O 1
ATOM 686 N N . ASN A 1 88 ? -12.685 4.321 11.985 1.00 87.06 88 ASN A N 1
ATOM 687 C CA . ASN A 1 88 ? -12.419 5.386 12.953 1.00 87.06 88 ASN A CA 1
ATOM 688 C C . ASN A 1 88 ? -13.549 6.424 13.015 1.00 87.06 88 ASN A C 1
ATOM 690 O O . ASN A 1 88 ? -13.976 6.794 14.106 1.00 87.06 88 ASN A O 1
ATOM 694 N N . SER A 1 89 ? -14.103 6.847 11.873 1.00 82.19 89 SER A N 1
ATOM 695 C CA . SER A 1 89 ? -15.272 7.738 11.847 1.00 82.19 89 SER A CA 1
ATOM 696 C C . SER A 1 89 ? -16.486 7.117 12.545 1.00 82.19 89 SER A C 1
ATOM 698 O O . SER A 1 89 ? -17.200 7.799 13.279 1.00 82.19 89 SER A O 1
ATOM 700 N N . ASN A 1 90 ? -16.710 5.812 12.368 1.00 87.06 90 ASN A N 1
ATOM 701 C CA . ASN A 1 90 ? -17.771 5.098 13.076 1.00 87.06 90 ASN A CA 1
ATOM 702 C C . ASN A 1 90 ? -17.518 5.027 14.587 1.00 87.06 90 ASN A C 1
ATOM 704 O O . ASN A 1 90 ? -18.467 5.161 15.359 1.00 87.06 90 ASN A O 1
ATOM 708 N N . ASN A 1 91 ? -16.271 4.834 15.016 1.00 88.19 91 ASN A N 1
ATOM 709 C CA . ASN A 1 91 ? -15.910 4.825 16.434 1.00 88.19 91 ASN A CA 1
ATOM 710 C C . ASN A 1 91 ? -16.105 6.208 17.072 1.00 88.19 91 ASN A C 1
ATOM 712 O O . ASN A 1 91 ? -16.702 6.313 18.141 1.00 88.19 91 ASN A O 1
ATOM 716 N N . LEU A 1 92 ? -15.704 7.280 16.382 1.00 87.12 92 LEU A N 1
ATOM 717 C CA . LEU A 1 92 ? -15.965 8.653 16.823 1.00 87.12 92 LEU A CA 1
ATOM 718 C C . LEU A 1 92 ? -17.467 8.924 16.967 1.00 87.12 92 LEU A C 1
ATOM 720 O O . LEU A 1 92 ? -17.900 9.431 17.998 1.00 87.12 92 LEU A O 1
ATOM 724 N N . ASN A 1 93 ? -18.279 8.504 15.993 1.00 87.06 93 ASN A N 1
ATOM 725 C CA . ASN A 1 93 ? -19.735 8.630 16.081 1.00 87.06 93 ASN A CA 1
ATOM 726 C C . ASN A 1 93 ? -20.327 7.864 17.280 1.00 87.06 93 ASN A C 1
ATOM 728 O O . ASN A 1 93 ? -21.295 8.329 17.884 1.00 87.06 93 ASN A O 1
ATOM 732 N N . GLN A 1 94 ? -19.768 6.701 17.635 1.00 86.88 94 GLN A N 1
ATOM 733 C CA . GLN A 1 94 ? -20.184 5.942 18.821 1.00 86.88 94 GLN A CA 1
ATOM 734 C C . GLN A 1 94 ? -19.836 6.683 20.115 1.00 86.88 94 GLN A C 1
ATOM 736 O O . GLN A 1 94 ? -20.711 6.838 20.965 1.00 86.88 94 GLN A O 1
ATOM 741 N N . ILE A 1 95 ? -18.618 7.225 20.219 1.00 89.06 95 ILE A N 1
ATOM 742 C CA . ILE A 1 95 ? -18.187 8.053 21.354 1.00 89.06 95 ILE A CA 1
ATOM 743 C C . ILE A 1 95 ? -19.117 9.256 21.517 1.00 89.06 95 ILE A C 1
ATOM 745 O O . ILE A 1 95 ? -19.624 9.490 22.610 1.00 89.06 95 ILE A O 1
ATOM 749 N N . THR A 1 96 ? -19.406 9.990 20.438 1.00 88.56 96 THR A N 1
ATOM 750 C CA . THR A 1 96 ? -20.314 11.146 20.489 1.00 88.56 96 THR A CA 1
ATOM 751 C C . THR A 1 96 ? -21.701 10.757 20.997 1.00 88.56 96 THR A C 1
ATOM 753 O O . THR A 1 96 ? -22.269 11.459 21.831 1.00 88.56 96 THR A O 1
ATOM 756 N N . ARG A 1 97 ? -22.253 9.627 20.536 1.00 87.94 97 ARG A N 1
ATOM 757 C CA . ARG A 1 97 ? -23.552 9.137 21.021 1.00 87.94 97 ARG A CA 1
ATOM 758 C C . ARG A 1 97 ? -23.507 8.765 22.499 1.00 87.94 97 ARG A C 1
ATOM 760 O O . ARG A 1 97 ? -24.419 9.155 23.217 1.00 87.94 97 ARG A O 1
ATOM 767 N N . ALA A 1 98 ? -22.462 8.065 22.938 1.00 88.31 98 ALA A N 1
ATOM 768 C CA . ALA A 1 98 ? -22.290 7.675 24.333 1.00 88.31 98 ALA A CA 1
ATOM 769 C C . ALA A 1 98 ? -22.172 8.899 25.255 1.00 88.31 98 ALA A C 1
ATOM 771 O O . ALA A 1 98 ? -22.853 8.958 26.276 1.00 88.31 98 ALA A O 1
ATOM 772 N N . VAL A 1 99 ? -21.399 9.917 24.852 1.00 88.12 99 VAL A N 1
ATOM 773 C CA . VAL A 1 99 ? -21.319 11.202 25.568 1.00 88.12 99 VAL A CA 1
ATOM 774 C C . VAL A 1 99 ? -22.698 11.854 25.665 1.00 88.12 99 VAL A C 1
ATOM 776 O O . VAL A 1 99 ? -23.129 12.220 26.756 1.00 88.12 99 VAL A O 1
ATOM 779 N N . ASN A 1 100 ? -23.422 11.957 24.547 1.00 88.81 100 ASN A N 1
ATOM 780 C CA . ASN A 1 100 ? -24.738 12.598 24.519 1.00 88.81 100 ASN A CA 1
ATOM 781 C C . ASN A 1 100 ? -25.803 11.834 25.322 1.00 88.81 100 ASN A C 1
ATOM 783 O O . ASN A 1 100 ? -26.748 12.446 25.809 1.00 88.81 100 ASN A O 1
ATOM 787 N N . SER A 1 101 ? -25.668 10.513 25.467 1.00 90.12 101 SER A N 1
ATOM 788 C CA . SER A 1 101 ? -26.571 9.690 26.277 1.00 90.12 101 SER A CA 1
ATOM 789 C C . SER A 1 101 ? -26.144 9.566 27.744 1.00 90.12 101 SER A C 1
ATOM 791 O O . SER A 1 101 ? -26.817 8.871 28.500 1.00 90.12 101 SER A O 1
ATOM 793 N N . GLY A 1 102 ? -25.017 10.170 28.146 1.00 88.88 102 GLY A N 1
ATOM 794 C CA . GLY A 1 102 ? -24.434 10.005 29.484 1.00 88.88 102 GLY A CA 1
ATOM 795 C C . GLY A 1 102 ? -23.915 8.589 29.773 1.00 88.88 102 GLY A C 1
ATOM 796 O O . GLY A 1 102 ? -23.757 8.218 30.934 1.00 88.88 102 GLY A O 1
ATOM 797 N N . ALA A 1 103 ? -23.682 7.782 28.735 1.00 84.56 103 ALA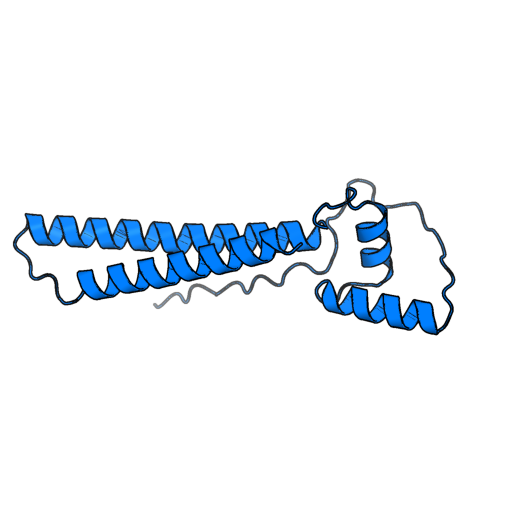 A N 1
ATOM 798 C CA . ALA A 1 103 ? -23.172 6.423 28.869 1.00 84.56 103 ALA A CA 1
ATOM 799 C C . ALA A 1 103 ? -21.652 6.428 29.138 1.00 84.56 103 ALA A C 1
ATOM 801 O O . ALA A 1 103 ? -20.945 7.325 28.667 1.00 84.56 103 ALA A O 1
ATOM 802 N N . PRO A 1 104 ? -21.123 5.429 29.869 1.00 81.19 104 PRO A N 1
ATOM 803 C CA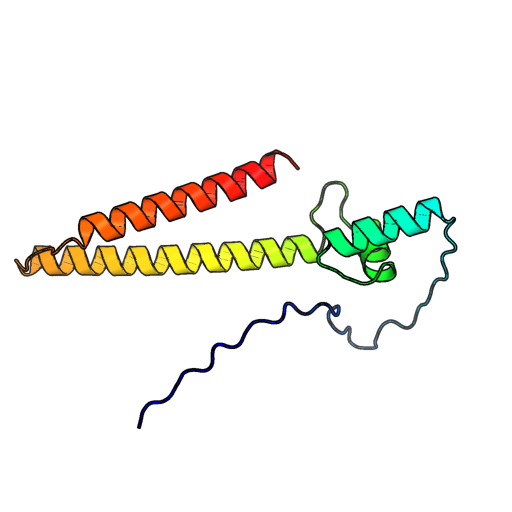 . PRO A 1 104 ? -19.689 5.315 30.106 1.00 81.19 104 PRO A CA 1
ATOM 804 C C . PRO A 1 104 ? -18.924 5.045 28.799 1.00 81.19 104 PRO A C 1
ATOM 806 O O . PRO A 1 104 ? -19.412 4.379 27.886 1.00 81.19 104 PRO A O 1
ATOM 809 N N . LEU A 1 105 ? -17.710 5.595 28.702 1.00 77.94 105 LEU A N 1
ATOM 810 C CA . LEU A 1 105 ? -16.897 5.596 27.476 1.00 77.94 105 LEU A CA 1
ATOM 811 C C . LEU A 1 105 ? -15.886 4.442 27.388 1.00 77.94 105 LEU A C 1
ATOM 813 O O . LEU A 1 105 ? -15.100 4.425 26.444 1.00 77.94 105 LEU A O 1
ATOM 817 N N . ASP A 1 106 ? -15.894 3.513 28.350 1.00 77.31 106 ASP A N 1
ATOM 818 C CA . ASP A 1 106 ? -15.211 2.204 28.410 1.00 77.31 106 ASP A CA 1
ATOM 819 C C . ASP A 1 106 ? -14.052 1.988 27.418 1.00 77.31 106 ASP A C 1
ATOM 821 O O . ASP A 1 106 ? -14.092 1.128 26.540 1.00 77.31 106 ASP A O 1
ATOM 825 N N . GLY A 1 107 ? -12.999 2.805 27.523 1.00 79.88 107 GLY A N 1
ATOM 826 C CA . GLY A 1 107 ? -11.792 2.692 26.695 1.00 79.88 107 GLY A CA 1
ATOM 827 C C . GLY A 1 107 ? -11.961 2.996 25.195 1.00 79.88 107 GLY A C 1
ATOM 828 O O . GLY A 1 107 ? -10.962 2.992 24.475 1.00 79.88 107 GLY A O 1
ATOM 829 N N . GLN A 1 108 ? -13.167 3.319 24.715 1.00 82.12 108 GLN A N 1
ATOM 830 C CA . GLN A 1 108 ? -13.464 3.609 23.304 1.00 82.12 108 GLN A CA 1
ATOM 831 C C . GLN A 1 108 ? -12.615 4.768 22.772 1.00 82.12 108 GLN A C 1
ATOM 833 O O . GLN A 1 108 ? -12.105 4.706 21.652 1.00 82.12 108 GLN A O 1
ATOM 838 N N . ILE A 1 109 ? -12.407 5.800 23.598 1.00 83.44 109 ILE A N 1
ATOM 839 C CA . ILE A 1 109 ? -11.552 6.948 23.267 1.00 83.44 109 ILE A CA 1
ATOM 840 C C . ILE A 1 109 ? -10.109 6.494 23.038 1.00 83.44 109 ILE A C 1
ATOM 842 O O . ILE A 1 109 ? -9.529 6.798 22.001 1.00 83.44 109 ILE A O 1
ATOM 846 N N . VAL A 1 110 ? -9.543 5.722 23.971 1.00 83.75 110 VAL A N 1
ATOM 847 C CA . VAL A 1 110 ? -8.151 5.248 23.888 1.00 83.75 110 VAL A CA 1
ATOM 848 C C . VAL A 1 110 ? -7.954 4.342 22.671 1.00 83.75 110 VAL A C 1
ATOM 850 O O . VAL A 1 110 ? -6.957 4.467 21.963 1.00 83.75 110 VAL A O 1
ATOM 853 N N . HIS A 1 111 ? -8.915 3.458 22.392 1.00 86.56 111 HIS A N 1
ATOM 854 C CA . HIS A 1 111 ? -8.875 2.590 21.216 1.00 86.56 111 HIS A CA 1
ATOM 855 C C . HIS A 1 111 ? -8.940 3.380 19.900 1.00 86.56 111 HIS A C 1
ATOM 857 O O . HIS A 1 111 ? -8.183 3.097 18.970 1.00 86.56 111 HIS A O 1
ATOM 863 N N . THR A 1 112 ? -9.815 4.386 19.832 1.00 87.19 112 THR A N 1
ATOM 864 C CA . THR A 1 112 ? -9.974 5.233 18.642 1.00 87.19 112 THR A CA 1
ATOM 865 C C . THR A 1 112 ? -8.730 6.081 18.397 1.00 87.19 112 THR A C 1
ATOM 867 O O . THR A 1 112 ? -8.245 6.121 17.274 1.00 87.19 112 THR A O 1
ATOM 870 N N . LEU A 1 113 ? -8.163 6.695 19.441 1.00 83.38 113 LEU A N 1
ATOM 871 C CA . LEU A 1 113 ? -6.926 7.475 19.328 1.00 83.38 113 LEU A CA 1
ATOM 872 C C . LEU A 1 113 ? -5.760 6.617 18.827 1.00 83.38 113 LEU A C 1
ATOM 874 O O . LEU A 1 113 ? -5.126 6.981 17.845 1.00 83.38 113 LEU A O 1
ATOM 878 N N . ARG A 1 114 ? -5.554 5.426 19.404 1.00 88.31 114 ARG A N 1
ATOM 879 C CA . ARG A 1 114 ? -4.514 4.498 18.930 1.00 88.31 114 ARG A CA 1
ATOM 880 C C . ARG A 1 114 ? -4.711 4.109 17.464 1.00 88.31 114 ARG A C 1
ATOM 882 O O . ARG A 1 114 ? -3.756 4.081 16.699 1.00 88.31 114 ARG A O 1
ATOM 889 N N . SER A 1 115 ? -5.951 3.829 17.069 1.00 87.75 115 SER A N 1
ATOM 890 C CA . SER A 1 115 ? -6.276 3.464 15.686 1.00 87.75 115 SER A CA 1
ATOM 891 C C . SER A 1 115 ? -6.025 4.619 14.704 1.00 87.75 115 SER A C 1
ATOM 893 O O . SER A 1 115 ? -5.676 4.377 13.549 1.00 87.75 115 SER A O 1
ATOM 895 N N . ILE A 1 116 ? -6.192 5.871 15.144 1.00 87.44 116 ILE A N 1
ATOM 896 C CA . ILE A 1 116 ? -5.845 7.073 14.372 1.00 87.44 116 ILE A CA 1
ATOM 897 C C . ILE A 1 116 ? -4.322 7.242 14.282 1.00 87.44 116 ILE A C 1
ATOM 899 O O . ILE A 1 116 ? -3.818 7.527 13.194 1.00 87.44 116 ILE A O 1
ATOM 903 N N . ASP A 1 117 ? -3.588 7.025 15.376 1.00 85.94 117 ASP A N 1
ATOM 904 C CA . ASP A 1 117 ? -2.120 7.090 15.386 1.00 85.94 117 ASP A CA 1
ATOM 905 C C . ASP A 1 117 ? -1.514 6.056 14.420 1.00 85.94 117 ASP A C 1
ATOM 907 O O . ASP A 1 117 ? -0.676 6.390 13.582 1.00 85.94 117 ASP A O 1
ATOM 911 N N . GLU A 1 118 ? -2.001 4.811 14.462 1.00 88.31 118 GLU A N 1
ATOM 912 C CA . GLU A 1 118 ? -1.588 3.733 13.550 1.00 88.31 118 GLU A CA 1
ATOM 913 C C . GLU A 1 118 ? -1.895 4.066 12.080 1.00 88.31 118 GLU A C 1
ATOM 915 O O . GLU A 1 118 ? -1.073 3.824 11.187 1.00 88.31 118 GLU A O 1
ATOM 920 N N . LEU A 1 119 ? -3.067 4.652 11.810 1.00 88.69 119 LEU A N 1
ATOM 921 C CA . LEU A 1 119 ? -3.450 5.085 10.467 1.00 88.69 119 LEU A CA 1
ATOM 922 C C . LEU A 1 119 ? -2.540 6.209 9.954 1.00 88.69 119 LEU A C 1
ATOM 924 O O . LEU A 1 119 ? -2.122 6.174 8.797 1.00 88.69 119 LEU A O 1
ATOM 928 N N . THR A 1 120 ? -2.212 7.174 10.812 1.00 85.56 120 THR A N 1
ATOM 929 C CA . THR A 1 120 ? -1.335 8.305 10.478 1.00 85.56 120 THR A CA 1
ATOM 930 C C . THR A 1 120 ? 0.078 7.815 10.168 1.00 85.56 120 THR A C 1
ATOM 932 O O . THR A 1 120 ? 0.612 8.133 9.109 1.00 85.56 120 THR A O 1
ATOM 935 N N . ALA A 1 121 ? 0.632 6.924 10.997 1.00 86.69 121 ALA A N 1
ATOM 936 C CA . ALA A 1 121 ? 1.940 6.310 10.756 1.00 86.69 121 ALA A CA 1
ATOM 937 C C . ALA A 1 121 ? 1.993 5.506 9.441 1.00 86.69 121 ALA A C 1
ATOM 939 O O . ALA A 1 121 ? 2.997 5.523 8.721 1.00 86.69 121 ALA A O 1
ATOM 940 N N . THR A 1 122 ? 0.897 4.815 9.106 1.00 86.75 122 THR A N 1
ATOM 941 C CA . THR A 1 122 ? 0.761 4.088 7.834 1.00 86.75 122 THR A CA 1
ATOM 942 C C . THR A 1 122 ? 0.794 5.049 6.643 1.00 86.75 122 THR A C 1
ATOM 944 O O . THR A 1 122 ? 1.493 4.790 5.662 1.00 86.75 122 THR A O 1
ATOM 947 N N . ILE A 1 123 ? 0.074 6.173 6.730 1.00 86.56 123 ILE A N 1
ATOM 948 C CA . ILE A 1 123 ? 0.071 7.215 5.694 1.00 86.56 123 ILE A CA 1
ATOM 949 C C . ILE A 1 123 ? 1.465 7.838 5.550 1.00 86.56 123 ILE A C 1
ATOM 951 O O . ILE A 1 123 ? 1.949 7.961 4.427 1.00 86.56 123 ILE A O 1
ATOM 955 N N . ASP A 1 124 ? 2.137 8.170 6.652 1.00 83.69 124 ASP A N 1
ATOM 956 C CA . ASP A 1 124 ? 3.477 8.771 6.628 1.00 83.69 124 ASP A CA 1
ATOM 957 C C . ASP A 1 124 ? 4.515 7.854 5.978 1.00 83.69 124 ASP A C 1
ATOM 959 O O . ASP A 1 124 ? 5.366 8.310 5.211 1.00 83.69 124 ASP A O 1
ATOM 963 N N . THR A 1 125 ? 4.434 6.551 6.255 1.00 86.00 125 THR A N 1
ATOM 964 C CA . THR A 1 125 ? 5.303 5.549 5.627 1.00 86.00 125 THR A CA 1
ATOM 965 C C . THR A 1 125 ? 5.037 5.482 4.125 1.00 86.00 125 THR A C 1
ATOM 967 O O . THR A 1 125 ? 5.973 5.576 3.334 1.00 86.00 125 THR A O 1
ATOM 970 N N . LEU A 1 126 ? 3.764 5.419 3.719 1.00 84.88 126 LEU A N 1
ATOM 971 C CA . LEU A 1 126 ? 3.385 5.392 2.306 1.00 84.88 126 LEU A CA 1
ATOM 972 C C . LEU A 1 126 ? 3.867 6.646 1.558 1.00 84.88 126 LEU A C 1
ATOM 974 O O . LEU A 1 126 ? 4.392 6.537 0.453 1.00 84.88 126 LEU A O 1
ATOM 978 N N . LEU A 1 127 ? 3.702 7.832 2.150 1.00 80.94 127 LEU A N 1
ATOM 979 C CA . LEU A 1 127 ? 4.139 9.097 1.554 1.00 80.94 127 LEU A CA 1
ATOM 980 C C . LEU A 1 127 ? 5.666 9.182 1.446 1.00 80.94 127 LEU A C 1
ATOM 982 O O . LEU A 1 127 ? 6.182 9.628 0.422 1.00 80.94 127 LEU A O 1
ATOM 986 N N . ARG A 1 128 ? 6.398 8.720 2.465 1.00 81.06 128 ARG A N 1
ATOM 987 C CA . ARG A 1 128 ? 7.866 8.661 2.437 1.00 81.06 128 ARG A CA 1
ATOM 988 C C . ARG A 1 128 ? 8.371 7.731 1.338 1.00 81.06 128 ARG A C 1
ATOM 990 O O . ARG A 1 128 ? 9.264 8.116 0.591 1.00 81.06 128 ARG A O 1
ATOM 997 N N . ASP A 1 129 ? 7.756 6.562 1.192 1.00 77.81 129 ASP A N 1
ATOM 998 C CA . ASP A 1 129 ? 8.100 5.597 0.144 1.00 77.81 129 ASP A CA 1
ATOM 999 C C . ASP A 1 129 ? 7.820 6.131 -1.271 1.00 77.81 129 ASP A C 1
ATOM 1001 O O . ASP A 1 129 ? 8.400 5.636 -2.237 1.00 77.81 129 ASP A O 1
ATOM 1005 N N . GLN A 1 130 ? 6.938 7.128 -1.420 1.00 70.69 130 GLN A N 1
ATOM 1006 C CA . GLN A 1 130 ? 6.753 7.858 -2.682 1.00 70.69 130 GLN A CA 1
ATOM 1007 C C . GLN A 1 130 ? 7.786 8.959 -2.900 1.00 70.69 130 GLN A C 1
ATOM 1009 O O . GLN A 1 130 ? 8.198 9.163 -4.031 1.00 70.69 130 GLN A O 1
ATOM 1014 N N . ALA A 1 131 ? 8.210 9.662 -1.852 1.00 62.81 131 ALA A N 1
ATOM 1015 C CA . ALA A 1 131 ? 9.151 10.774 -1.980 1.00 62.81 131 ALA A CA 1
ATOM 1016 C C . ALA A 1 131 ? 10.594 10.336 -2.300 1.00 62.81 131 ALA A C 1
ATOM 1018 O O . ALA A 1 131 ? 11.402 11.157 -2.723 1.00 62.81 131 ALA A O 1
ATOM 1019 N N . VAL A 1 132 ? 10.928 9.065 -2.055 1.00 57.94 132 VAL A N 1
ATOM 1020 C CA . VAL A 1 132 ? 12.267 8.487 -2.283 1.00 57.94 132 VAL A CA 1
ATOM 1021 C C . VAL A 1 132 ? 12.388 7.815 -3.666 1.00 57.94 132 VAL A C 1
ATOM 1023 O O . VAL A 1 132 ? 13.485 7.415 -4.053 1.00 57.94 132 VAL A O 1
ATOM 1026 N N . ARG A 1 133 ? 11.285 7.693 -4.416 1.00 51.69 133 ARG A N 1
ATOM 1027 C CA . ARG A 1 133 ? 11.251 7.148 -5.783 1.00 51.69 133 ARG A CA 1
ATOM 1028 C C . ARG A 1 133 ? 11.308 8.259 -6.822 1.00 51.69 133 ARG A C 1
ATOM 1030 O O . ARG A 1 133 ? 11.960 8.015 -7.859 1.00 51.69 133 ARG A O 1
#

Sequence (133 aa):
MSEQVGTARSRSRRRRENVPGGRPHEHRVKLSDEEEARAMVMAQEAGGVTIARVLVERAFAPEGGATSTERREYLAELFRIRRLLAANSNNLNQITRAVNSGAPLDGQIVHTLRSIDELTATIDTLLRDQAVR

Foldseek 3Di:
DDDDPDDPPPPPPLDDDADVVGDPDDDDDDDDPVRVVVLCVQCVVLVNHDSVVSVVQVVPADVVHDGPSRVVVVVVLVVVLVVLVVVLVVLVVVQVVCVVVVHDCVCSVVVSVVSVVVSVVSVVVVVVVVVVD

Radius of gyration: 22.56 Å; chains: 1; bounding box: 51×34×62 Å

pLDDT: mean 79.18, std 15.08, range [33.97, 96.94]